Protein AF-Q9H875-2-F1 (afdb_monomer)

Radius of gyration: 36.0 Å; Cα contacts (8 Å, |Δi|>4): 5; chains: 1; bounding box: 74×51×96 Å

Mean predicted aligned error: 18.93 Å

Foldseek 3Di:
DVDPPDPDPDDDPDDDDAQDDDDPDDPPDDDPPDDDDPCNVVVVVVVVVSVVVNVVVVVVVVVVVVVVVVVVVVVVVVVVVVVVVVVVVVVVVVVVVVVVVVVVVVPPDDDDDDDDDDDDDDDDDDDDPPPPPPPPDDDDDDDPPPPDPDPDDDDDD

Sequence (157 aa):
MKNPDKAVPIPEKMSEWAPRPPPEFVRDVMGSSAGAGSGEFHVYRHLRRREYQRQDYMDAMAEKQKLDAEFQKRLEKNKIAAEEQTAKRRKKRTRSAQGAGVQQLCGGIWNRGGGGSAQFHHGAMTMFATASAWNLARAVTRRERRLFGSFSPARTR

Solvent-accessible surface area (backbone atoms only — not comparable to full-atom values): 10774 Å² total; per-residue (Å²): 127,98,66,84,85,60,80,77,85,73,84,69,85,76,79,75,92,68,72,76,80,78,76,92,74,78,89,81,75,72,62,95,85,60,75,93,51,93,59,50,63,58,51,52,55,52,51,52,52,54,49,50,55,41,49,52,48,52,53,51,51,52,51,50,52,50,52,51,54,52,49,51,55,51,52,50,52,51,50,52,54,52,49,54,53,49,48,54,53,48,54,53,50,52,59,51,45,59,59,47,54,58,49,60,74,72,59,71,87,78,88,77,86,76,91,72,92,74,92,78,80,91,80,90,80,88,75,83,81,83,76,82,78,80,77,87,71,89,85,83,78,94,72,77,87,76,81,69,81,80,85,73,86,80,85,75,133

Structure (mmCIF, N/CA/C/O backbone):
data_AF-Q9H875-2-F1
#
_entry.id   AF-Q9H875-2-F1
#
loop_
_atom_site.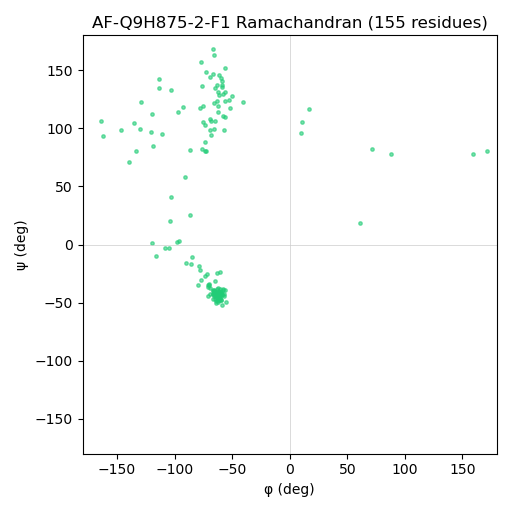group_PDB
_atom_site.id
_atom_site.type_symbol
_atom_site.label_atom_id
_atom_site.label_alt_id
_atom_site.label_comp_id
_atom_site.label_asym_id
_atom_site.label_entity_id
_atom_site.label_seq_id
_atom_site.pdbx_PDB_ins_code
_atom_site.Cartn_x
_atom_site.Cartn_y
_atom_site.Cartn_z
_atom_site.occupancy
_atom_site.B_iso_or_equiv
_atom_site.auth_seq_id
_atom_site.auth_comp_id
_atom_site.auth_asym_id
_atom_site.auth_atom_id
_atom_site.pdbx_PDB_model_num
ATOM 1 N N . MET A 1 1 ? 24.814 -11.720 28.305 1.00 59.81 1 MET A N 1
ATOM 2 C CA . MET A 1 1 ? 24.565 -10.706 27.253 1.00 59.81 1 MET A CA 1
ATOM 3 C C . MET A 1 1 ? 25.888 -10.003 26.975 1.00 59.81 1 MET A C 1
ATOM 5 O O . MET A 1 1 ? 26.525 -9.624 27.944 1.00 59.81 1 MET A O 1
ATOM 9 N N . LYS A 1 2 ? 26.357 -9.901 25.720 1.00 80.12 2 LYS A N 1
ATOM 10 C CA . LYS A 1 2 ? 27.734 -9.431 25.438 1.00 80.12 2 LYS A CA 1
ATOM 11 C C . LYS A 1 2 ? 27.962 -7.928 25.676 1.00 80.12 2 LYS A C 1
ATOM 13 O O . LYS A 1 2 ? 29.088 -7.573 25.960 1.00 80.12 2 LYS A O 1
ATOM 18 N N . ASN A 1 3 ? 26.926 -7.087 25.597 1.00 77.12 3 ASN A N 1
ATOM 19 C CA . ASN A 1 3 ? 26.998 -5.641 25.858 1.00 77.12 3 ASN A CA 1
ATOM 20 C C . ASN A 1 3 ? 25.673 -5.170 26.492 1.00 77.12 3 ASN A C 1
ATOM 22 O O . ASN A 1 3 ? 24.699 -5.015 25.751 1.00 77.12 3 ASN A O 1
ATOM 26 N N . PRO A 1 4 ? 25.589 -5.008 27.822 1.00 78.25 4 PRO A N 1
ATOM 27 C CA . PRO A 1 4 ? 24.356 -4.590 28.493 1.00 78.25 4 PRO A CA 1
ATOM 28 C C . PRO A 1 4 ? 24.063 -3.082 28.374 1.00 78.25 4 PRO A C 1
ATOM 30 O O . PRO A 1 4 ? 22.902 -2.701 28.458 1.00 78.25 4 PRO A O 1
ATOM 33 N N . ASP A 1 5 ? 25.072 -2.243 28.113 1.00 81.56 5 ASP A N 1
ATOM 34 C CA . ASP A 1 5 ? 24.930 -0.772 28.104 1.00 81.56 5 ASP A CA 1
ATOM 35 C C . ASP A 1 5 ? 24.428 -0.195 26.772 1.00 81.56 5 ASP A C 1
ATOM 37 O O . ASP A 1 5 ? 24.097 0.986 26.663 1.00 81.56 5 ASP A O 1
ATOM 41 N N . LYS A 1 6 ? 24.378 -1.013 25.714 1.00 80.38 6 LYS A N 1
ATOM 42 C CA . LYS A 1 6 ? 23.895 -0.561 24.409 1.00 80.38 6 LYS A CA 1
ATOM 43 C C . LYS A 1 6 ? 22.370 -0.516 24.431 1.00 80.38 6 LYS A C 1
ATOM 45 O O . LYS A 1 6 ? 21.732 -1.561 24.552 1.00 80.38 6 LYS A O 1
ATOM 50 N N . ALA A 1 7 ? 21.798 0.676 24.245 1.00 81.19 7 ALA A N 1
ATOM 51 C CA . ALA A 1 7 ? 20.357 0.841 24.079 1.00 81.19 7 ALA A CA 1
ATOM 52 C C . ALA A 1 7 ? 19.832 -0.124 23.003 1.00 81.19 7 ALA A C 1
ATOM 54 O O . ALA A 1 7 ? 20.368 -0.193 21.891 1.00 81.19 7 ALA A O 1
ATOM 55 N N . VAL A 1 8 ? 18.805 -0.897 23.360 1.00 80.12 8 VAL A N 1
ATOM 56 C CA . VAL A 1 8 ? 18.165 -1.838 22.440 1.00 80.12 8 VAL A CA 1
ATOM 57 C C . VAL A 1 8 ? 17.496 -1.018 21.336 1.00 80.12 8 VAL A C 1
ATOM 59 O O . VAL A 1 8 ? 16.655 -0.178 21.658 1.00 80.12 8 VAL A O 1
ATOM 62 N N . PRO A 1 9 ? 17.843 -1.219 20.050 1.00 81.75 9 PRO A N 1
ATOM 63 C CA . PRO A 1 9 ? 17.185 -0.505 18.968 1.00 81.75 9 PRO A CA 1
ATOM 64 C C . PRO A 1 9 ? 15.749 -1.019 18.849 1.00 81.75 9 PRO A C 1
ATOM 66 O O . PRO A 1 9 ? 15.499 -2.076 18.270 1.00 81.75 9 PRO A O 1
ATOM 69 N N . ILE A 1 10 ? 14.808 -0.280 19.436 1.00 83.12 10 ILE A N 1
ATOM 70 C CA . ILE A 1 10 ? 13.381 -0.485 19.205 1.00 83.12 10 ILE A CA 1
ATOM 71 C C . ILE A 1 10 ? 13.095 0.101 17.822 1.00 83.12 10 ILE A C 1
ATOM 73 O O . ILE A 1 10 ? 13.345 1.290 17.618 1.00 83.12 10 ILE A O 1
ATOM 77 N N . PRO A 1 11 ? 12.624 -0.703 16.855 1.00 84.50 11 PRO A N 1
ATOM 78 C CA . PRO A 1 11 ? 12.320 -0.185 15.535 1.00 84.50 11 PRO A CA 1
ATOM 79 C C . PRO A 1 11 ? 11.198 0.846 15.647 1.00 84.50 11 PRO A C 1
ATOM 81 O O . PRO A 1 11 ? 10.112 0.559 16.153 1.00 84.50 11 PRO A O 1
ATOM 84 N N . GLU A 1 12 ? 11.470 2.053 15.168 1.00 85.06 12 GLU A N 1
ATOM 85 C CA . GLU A 1 12 ? 10.447 3.074 14.984 1.00 85.06 12 GLU A CA 1
ATOM 86 C C . GLU A 1 12 ? 9.454 2.638 13.897 1.00 85.06 12 GLU A C 1
ATOM 88 O O . GLU A 1 12 ? 9.725 1.724 13.109 1.00 85.06 12 GLU A O 1
ATOM 93 N N . LYS A 1 13 ? 8.279 3.282 13.850 1.00 84.31 13 LYS A N 1
ATOM 94 C CA . LYS A 1 13 ? 7.271 2.976 12.829 1.00 84.31 13 LYS A CA 1
ATOM 95 C C . LYS A 1 13 ? 7.909 3.052 11.437 1.00 84.31 13 LYS A C 1
ATOM 97 O O . LYS A 1 13 ? 8.489 4.069 11.060 1.00 84.31 13 LYS A O 1
ATOM 102 N N . MET A 1 14 ? 7.811 1.969 10.671 1.00 81.44 14 MET A N 1
ATOM 103 C CA . MET A 1 14 ? 8.323 1.957 9.305 1.00 81.44 14 MET A CA 1
ATOM 104 C C . MET A 1 14 ? 7.568 2.996 8.472 1.00 81.44 14 MET A C 1
ATOM 106 O O . MET A 1 14 ? 6.338 3.051 8.510 1.00 81.44 14 MET A O 1
ATOM 110 N N . SER A 1 15 ? 8.305 3.836 7.742 1.00 82.94 15 SER A N 1
ATOM 111 C CA . SER A 1 15 ? 7.691 4.733 6.765 1.00 82.94 15 SER A CA 1
ATOM 112 C C . SER A 1 15 ? 7.002 3.886 5.704 1.00 82.94 15 SER A C 1
ATOM 114 O O . SER A 1 15 ? 7.622 2.990 5.129 1.00 82.94 15 SER A O 1
ATOM 116 N N . GLU A 1 16 ? 5.732 4.179 5.432 1.00 83.62 16 GLU A N 1
ATOM 117 C CA . GLU A 1 16 ? 5.029 3.554 4.315 1.00 83.62 16 GLU A CA 1
ATOM 118 C C . GLU A 1 16 ? 5.768 3.893 3.010 1.00 83.62 16 GLU A C 1
ATOM 120 O O . GLU A 1 16 ? 6.348 4.977 2.870 1.00 83.62 16 GLU A O 1
ATOM 125 N N . TRP A 1 17 ? 5.813 2.939 2.075 1.00 85.81 17 TRP A N 1
ATOM 126 C CA . TRP A 1 17 ? 6.448 3.165 0.779 1.00 85.81 17 TRP A CA 1
ATOM 127 C C . TRP A 1 17 ? 5.692 4.279 0.061 1.00 85.81 17 TRP A C 1
ATOM 129 O O . TRP A 1 17 ? 4.502 4.136 -0.194 1.00 85.81 17 TRP A O 1
ATOM 139 N N . ALA A 1 18 ? 6.376 5.375 -0.253 1.00 88.00 18 ALA A N 1
ATOM 140 C CA . ALA A 1 18 ? 5.815 6.488 -1.003 1.00 88.00 18 ALA A CA 1
ATOM 141 C C . ALA A 1 18 ? 6.511 6.595 -2.368 1.00 88.00 18 ALA A C 1
ATOM 143 O O . ALA A 1 18 ? 7.733 6.389 -2.451 1.00 88.00 18 ALA A O 1
ATOM 144 N N . PRO A 1 19 ? 5.776 6.939 -3.441 1.00 88.81 19 PRO A N 1
ATOM 145 C CA . PRO A 1 19 ? 6.384 7.203 -4.733 1.00 88.81 19 PRO A CA 1
ATOM 146 C C . PRO A 1 19 ? 7.391 8.347 -4.592 1.00 88.81 19 PRO A C 1
ATOM 148 O O . PRO A 1 19 ? 7.137 9.361 -3.941 1.00 88.81 19 PRO A O 1
ATOM 151 N N . ARG A 1 20 ? 8.571 8.171 -5.192 1.00 89.94 20 ARG A N 1
ATOM 152 C CA . ARG A 1 20 ? 9.619 9.198 -5.174 1.00 89.94 20 ARG A CA 1
ATOM 153 C C . ARG A 1 20 ? 9.109 10.440 -5.915 1.00 89.94 20 ARG A C 1
ATOM 155 O O . ARG A 1 20 ? 8.538 10.268 -6.995 1.00 89.94 20 ARG A O 1
ATOM 162 N N . PRO A 1 21 ? 9.340 11.659 -5.393 1.00 90.31 21 PRO A N 1
ATOM 163 C CA . PRO A 1 21 ? 8.975 12.867 -6.119 1.00 90.31 21 PRO A CA 1
ATOM 164 C C . PRO A 1 21 ? 9.705 12.898 -7.472 1.00 90.31 21 PRO A C 1
ATOM 166 O O . PRO A 1 21 ? 10.863 12.458 -7.548 1.00 90.31 21 PRO A O 1
ATOM 169 N N . PRO A 1 22 ? 9.041 13.348 -8.552 1.00 89.31 22 PRO A N 1
ATOM 170 C CA . PRO A 1 22 ? 9.692 13.497 -9.845 1.00 89.31 22 PRO A CA 1
ATOM 171 C C . PRO A 1 22 ? 10.840 14.518 -9.739 1.00 89.31 22 PRO A C 1
ATOM 173 O O . PRO A 1 22 ? 10.749 15.456 -8.950 1.00 89.31 22 PRO A O 1
ATOM 176 N N . PRO A 1 23 ? 11.943 14.337 -10.486 1.00 90.56 23 PRO A N 1
ATOM 177 C CA . PRO A 1 23 ? 13.034 15.306 -10.487 1.00 90.56 23 PRO A CA 1
ATOM 178 C C . PRO A 1 23 ? 12.567 16.647 -11.068 1.00 90.56 23 PRO A C 1
ATOM 180 O O . PRO A 1 23 ? 11.945 16.667 -12.125 1.00 90.56 23 PRO A O 1
ATOM 183 N N . GLU A 1 24 ? 12.921 17.750 -10.402 1.00 91.50 24 GLU A N 1
ATOM 184 C CA . GLU A 1 24 ? 12.524 19.116 -10.796 1.00 91.50 24 GLU A CA 1
ATOM 185 C C . GLU A 1 24 ? 13.053 19.516 -12.180 1.00 91.50 24 GLU A C 1
ATOM 187 O O . GLU A 1 24 ? 12.356 20.135 -12.977 1.00 91.50 24 GLU A O 1
ATOM 192 N N . PHE A 1 25 ? 14.297 19.134 -12.485 1.00 88.00 25 PHE A N 1
ATOM 193 C CA . PHE A 1 25 ? 14.947 19.457 -13.751 1.00 88.00 25 PHE A CA 1
ATOM 194 C C . PHE A 1 25 ? 15.520 18.199 -14.389 1.00 88.00 25 PHE A C 1
ATOM 196 O O . PHE A 1 25 ? 16.370 17.517 -13.809 1.00 88.00 25 PHE A O 1
ATOM 203 N N . VAL A 1 26 ? 15.085 17.927 -15.614 1.00 86.94 26 VAL A N 1
ATOM 204 C CA . VAL A 1 26 ? 15.652 16.894 -16.483 1.00 86.94 26 VAL A CA 1
ATOM 205 C C . VAL A 1 26 ? 16.640 17.592 -17.416 1.00 86.94 26 VAL A C 1
ATOM 207 O O . VAL A 1 26 ? 16.257 18.476 -18.176 1.00 86.94 26 VAL A O 1
ATOM 210 N N . ARG A 1 27 ? 17.932 17.274 -17.285 1.00 89.62 27 ARG A N 1
ATOM 211 C CA . ARG A 1 27 ? 19.032 18.011 -17.946 1.00 89.62 27 ARG A CA 1
ATOM 212 C C . ARG A 1 27 ? 19.390 17.462 -19.328 1.00 89.62 27 ARG A C 1
ATOM 214 O O . ARG A 1 27 ? 20.090 18.122 -20.082 1.00 89.62 27 ARG A O 1
ATOM 221 N N . ASP A 1 28 ? 18.937 16.257 -19.629 1.00 86.44 28 ASP A N 1
ATOM 222 C CA . ASP A 1 28 ? 19.288 15.434 -20.786 1.00 86.44 28 ASP A CA 1
ATOM 223 C C . ASP A 1 28 ? 18.189 15.412 -21.861 1.00 86.44 28 ASP A C 1
ATOM 225 O O . ASP A 1 28 ? 18.160 14.523 -22.710 1.00 86.44 28 ASP A O 1
ATOM 229 N N . VAL A 1 29 ? 17.285 16.400 -21.851 1.00 82.00 29 VAL A N 1
ATOM 230 C CA . VAL A 1 29 ? 16.231 16.525 -22.866 1.00 82.00 29 VAL A CA 1
ATOM 231 C C . VAL A 1 29 ? 16.860 16.886 -24.213 1.00 82.00 29 VAL A C 1
ATOM 233 O O . VAL A 1 29 ? 17.295 18.016 -24.435 1.00 82.00 29 VAL A O 1
ATOM 236 N N . MET A 1 30 ? 16.906 15.911 -25.120 1.00 84.62 30 MET A N 1
ATOM 237 C CA . MET A 1 30 ? 17.276 16.128 -26.517 1.00 84.62 30 MET A CA 1
ATOM 238 C C . MET A 1 30 ? 16.135 16.861 -27.251 1.00 84.62 30 MET A C 1
ATOM 240 O O . MET A 1 30 ? 14.970 16.722 -26.885 1.00 84.62 30 MET A O 1
ATOM 244 N N . GLY A 1 31 ? 16.460 17.686 -28.254 1.00 85.75 31 GLY A N 1
ATOM 245 C CA . GLY A 1 31 ? 15.488 18.567 -28.919 1.00 85.75 31 GLY A CA 1
ATOM 246 C C . GLY A 1 31 ? 14.269 17.836 -29.501 1.00 85.75 31 GLY A C 1
ATOM 247 O O . GLY A 1 31 ? 14.365 16.685 -29.912 1.00 85.75 31 GLY A O 1
ATOM 248 N N . SER A 1 32 ? 13.125 18.522 -29.589 1.00 80.06 32 SER A N 1
ATOM 249 C CA . SER A 1 32 ? 11.830 17.913 -29.949 1.00 80.06 32 SER A CA 1
ATOM 250 C C . SER A 1 32 ? 11.779 17.255 -31.335 1.00 80.06 32 SER A C 1
ATOM 252 O O . SER A 1 32 ? 10.936 16.396 -31.566 1.00 80.06 32 SER A O 1
ATOM 254 N N . SER A 1 33 ? 12.651 17.663 -32.263 1.00 86.38 33 SER A N 1
ATOM 255 C CA . SER A 1 33 ? 12.773 17.094 -33.614 1.00 86.38 33 SER A CA 1
ATOM 256 C C . SER A 1 33 ? 13.899 16.064 -33.753 1.00 86.38 33 SER A C 1
ATOM 258 O O . SER A 1 33 ? 14.141 15.568 -34.855 1.00 86.38 33 SER A O 1
ATOM 260 N N . ALA A 1 34 ? 14.618 15.753 -32.672 1.00 83.94 34 ALA A N 1
ATOM 261 C CA . ALA A 1 34 ? 15.678 14.760 -32.707 1.00 83.94 34 ALA A CA 1
ATOM 262 C C . ALA A 1 34 ? 15.099 13.347 -32.894 1.00 83.94 34 ALA A C 1
ATOM 264 O O . ALA A 1 34 ? 14.025 13.021 -32.392 1.00 83.94 34 ALA A O 1
ATOM 265 N N . GLY A 1 35 ? 15.812 12.501 -33.641 1.00 85.69 35 GLY A N 1
ATOM 266 C CA . GLY A 1 35 ? 15.398 11.119 -33.887 1.00 85.69 35 GLY A CA 1
ATOM 267 C C . GLY A 1 35 ? 15.426 10.248 -32.625 1.00 85.69 35 GLY A C 1
ATOM 268 O O . GLY A 1 35 ? 16.003 10.614 -31.601 1.00 85.69 35 GLY A O 1
ATOM 269 N N . ALA A 1 36 ? 14.830 9.057 -32.710 1.00 87.12 36 ALA A N 1
ATOM 270 C CA . ALA A 1 36 ? 14.841 8.091 -31.616 1.00 87.12 36 ALA A CA 1
ATOM 271 C C . ALA A 1 36 ? 16.280 7.646 -31.281 1.00 87.12 36 ALA A C 1
ATOM 273 O O . ALA A 1 36 ? 16.946 7.000 -32.091 1.00 87.12 36 ALA A O 1
ATOM 274 N N . GLY A 1 37 ? 16.757 7.988 -30.081 1.00 86.19 37 GLY A N 1
ATOM 275 C CA . GLY A 1 37 ? 18.062 7.559 -29.576 1.00 86.19 37 GLY A CA 1
ATOM 276 C C . GLY A 1 37 ? 18.057 6.104 -29.094 1.00 86.19 37 GLY A C 1
ATOM 277 O O . GLY A 1 37 ? 17.026 5.571 -28.685 1.00 86.19 37 GLY A O 1
ATOM 278 N N . SER A 1 38 ? 19.224 5.456 -29.064 1.00 89.62 38 SER A N 1
ATOM 279 C CA . SER A 1 38 ? 19.361 4.067 -28.586 1.00 89.62 38 SER A CA 1
ATOM 280 C C . SER A 1 38 ? 18.998 3.885 -27.102 1.00 89.62 38 SER A C 1
ATOM 282 O O . SER A 1 38 ? 18.603 2.797 -26.686 1.00 89.62 38 SER A O 1
ATOM 284 N N . GLY A 1 39 ? 19.094 4.951 -26.302 1.00 88.00 39 GLY A N 1
ATOM 285 C CA . GLY A 1 39 ? 18.709 4.964 -24.888 1.00 88.00 39 GLY A CA 1
ATOM 286 C C . GLY A 1 39 ? 17.227 5.253 -24.630 1.00 88.00 39 GLY A C 1
ATOM 287 O O . GLY A 1 39 ? 16.737 4.940 -23.543 1.00 88.00 39 GLY A O 1
ATOM 288 N N . GLU A 1 40 ? 16.498 5.790 -25.613 1.00 88.69 40 GLU A N 1
ATOM 289 C CA . GLU A 1 40 ? 15.136 6.311 -25.418 1.00 88.69 40 GLU A CA 1
ATOM 290 C C . GLU A 1 40 ? 14.160 5.213 -24.972 1.00 88.69 40 GLU A C 1
ATOM 292 O O . GLU A 1 40 ? 13.345 5.392 -24.066 1.00 88.69 40 GLU A O 1
ATOM 297 N N . PHE A 1 41 ? 14.323 4.001 -25.509 1.00 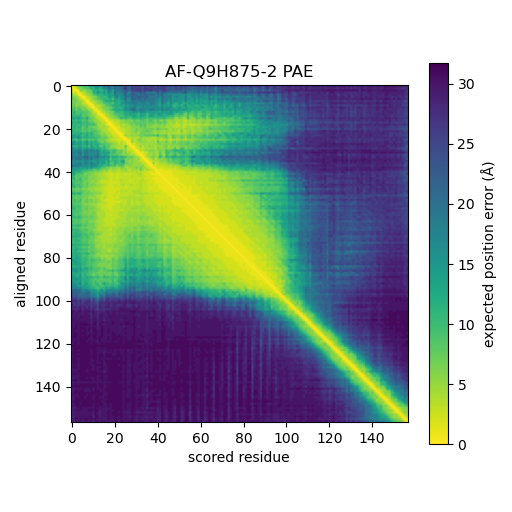91.56 41 PHE A N 1
ATOM 298 C CA . PHE A 1 41 ? 13.534 2.847 -25.080 1.00 91.56 41 PHE A CA 1
ATOM 299 C C . PHE A 1 41 ? 13.714 2.528 -23.585 1.00 91.56 41 PHE A C 1
ATOM 301 O O . PHE A 1 41 ? 12.752 2.197 -22.880 1.00 91.56 41 PHE A O 1
ATOM 308 N N . HIS A 1 42 ? 14.942 2.623 -23.069 1.00 94.31 42 HIS A N 1
ATOM 309 C CA . HIS A 1 42 ? 15.199 2.368 -21.656 1.00 94.31 42 HIS A CA 1
ATOM 310 C C . HIS A 1 42 ? 14.633 3.480 -20.772 1.00 94.31 42 HIS A C 1
ATOM 312 O O . HIS A 1 42 ? 14.093 3.156 -19.710 1.00 94.31 42 HIS A O 1
ATOM 318 N N . VAL A 1 43 ? 14.678 4.738 -21.220 1.00 91.81 43 VAL A N 1
ATOM 319 C CA . VAL A 1 43 ? 14.040 5.874 -20.536 1.00 91.81 43 VAL A CA 1
ATOM 320 C C . VAL A 1 43 ? 12.534 5.635 -20.407 1.00 91.81 43 VAL A C 1
ATOM 322 O O . VAL A 1 43 ? 12.024 5.610 -19.281 1.00 91.81 43 VAL A O 1
ATOM 325 N N . TYR A 1 44 ? 11.840 5.321 -21.507 1.00 93.81 44 TYR A N 1
ATOM 326 C CA . TYR A 1 44 ? 10.408 4.991 -21.489 1.00 93.81 44 TYR A CA 1
ATOM 327 C C . TYR A 1 44 ? 10.089 3.818 -20.551 1.00 93.81 44 TYR A C 1
ATOM 329 O O . TYR A 1 44 ? 9.159 3.884 -19.745 1.00 93.81 44 TYR A O 1
ATOM 337 N N . ARG A 1 45 ? 10.887 2.745 -20.583 1.00 95.44 45 ARG A N 1
ATOM 338 C CA . ARG A 1 45 ? 10.712 1.592 -19.684 1.00 95.44 45 ARG A CA 1
ATOM 339 C C . ARG A 1 45 ? 10.804 1.989 -18.205 1.00 95.44 45 ARG A C 1
ATOM 341 O O . ARG A 1 45 ? 10.024 1.480 -17.396 1.00 95.44 45 ARG A O 1
ATOM 348 N N . HIS A 1 46 ? 11.753 2.849 -17.836 1.00 93.62 46 HIS A N 1
ATOM 349 C CA . HIS A 1 46 ? 11.895 3.338 -16.461 1.00 93.62 46 HIS A CA 1
ATOM 350 C C . HIS A 1 46 ? 10.746 4.266 -16.067 1.00 93.62 46 HIS A C 1
ATOM 352 O O . HIS A 1 46 ? 10.201 4.117 -14.971 1.00 93.62 46 HIS A O 1
ATOM 358 N N . LEU A 1 47 ? 10.342 5.163 -16.966 1.00 93.19 47 LEU A N 1
ATOM 359 C CA . LEU A 1 47 ? 9.218 6.070 -16.759 1.00 93.19 47 LEU A CA 1
ATOM 360 C C . LEU A 1 47 ? 7.908 5.298 -16.555 1.00 93.19 47 LEU A C 1
ATOM 362 O O . LEU A 1 47 ? 7.221 5.530 -15.565 1.00 93.19 47 LEU A O 1
ATOM 366 N N . ARG A 1 48 ? 7.616 4.308 -17.410 1.00 96.06 48 ARG A N 1
ATOM 367 C CA . ARG A 1 48 ? 6.418 3.461 -17.301 1.00 96.06 48 ARG A CA 1
ATOM 368 C C . ARG A 1 48 ? 6.361 2.716 -15.971 1.00 96.06 48 ARG A C 1
ATOM 370 O O . ARG A 1 48 ? 5.309 2.645 -15.352 1.00 96.06 48 ARG A O 1
ATOM 377 N N . ARG A 1 49 ? 7.489 2.159 -15.516 1.00 95.50 49 ARG A N 1
ATOM 378 C CA . ARG A 1 49 ? 7.558 1.480 -14.210 1.00 95.50 49 ARG A CA 1
ATOM 379 C C . ARG A 1 49 ? 7.313 2.445 -13.054 1.00 95.50 49 ARG A C 1
ATOM 381 O O . ARG A 1 49 ? 6.559 2.096 -12.156 1.00 95.50 49 ARG A O 1
ATOM 388 N N . ARG A 1 50 ? 7.927 3.633 -13.083 1.00 93.44 50 ARG A N 1
ATOM 389 C CA . ARG A 1 50 ? 7.717 4.672 -12.063 1.00 93.44 50 ARG A CA 1
ATOM 390 C C . ARG A 1 50 ? 6.249 5.093 -12.007 1.00 93.44 50 ARG A C 1
ATOM 392 O O . ARG A 1 50 ? 5.699 5.236 -10.923 1.00 93.44 50 ARG A O 1
ATOM 399 N N . GLU A 1 51 ? 5.628 5.240 -13.171 1.00 94.62 51 GLU A N 1
ATOM 400 C CA . GLU A 1 51 ? 4.237 5.657 -13.289 1.00 94.62 51 GLU A CA 1
ATOM 401 C C . GLU A 1 51 ? 3.256 4.579 -12.825 1.00 94.62 51 GLU A C 1
ATOM 403 O O . GLU A 1 51 ? 2.357 4.878 -12.050 1.00 94.62 51 GLU A O 1
ATOM 408 N N . TYR A 1 52 ? 3.460 3.313 -13.202 1.00 96.75 52 TYR A N 1
ATOM 409 C CA . TYR A 1 52 ? 2.642 2.212 -12.682 1.00 96.75 52 TYR A CA 1
ATOM 410 C C . TYR A 1 52 ? 2.768 2.087 -11.166 1.00 96.75 52 TYR A C 1
ATOM 412 O O . TYR A 1 52 ? 1.760 2.003 -10.484 1.00 96.75 52 TYR A O 1
ATOM 420 N N . GLN A 1 53 ? 3.981 2.186 -10.615 1.00 93.81 53 GLN A N 1
ATOM 421 C CA . GLN A 1 53 ? 4.173 2.184 -9.162 1.00 93.81 53 GLN A CA 1
ATOM 422 C C . GLN A 1 53 ? 3.457 3.354 -8.469 1.00 93.81 53 GLN A C 1
ATOM 424 O O . GLN A 1 53 ? 2.921 3.189 -7.376 1.00 93.81 53 GLN A O 1
ATOM 429 N N . ARG A 1 54 ? 3.447 4.540 -9.092 1.00 94.06 54 ARG A N 1
ATOM 430 C CA . ARG A 1 54 ? 2.700 5.704 -8.599 1.0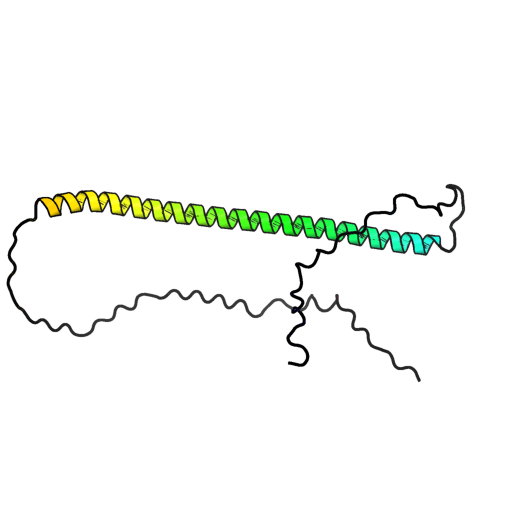0 94.06 54 ARG A CA 1
ATOM 431 C C . ARG A 1 54 ? 1.194 5.437 -8.632 1.00 94.06 54 ARG A C 1
ATOM 433 O O . ARG A 1 54 ? 0.519 5.725 -7.649 1.00 94.06 54 ARG A O 1
ATOM 440 N N . GLN A 1 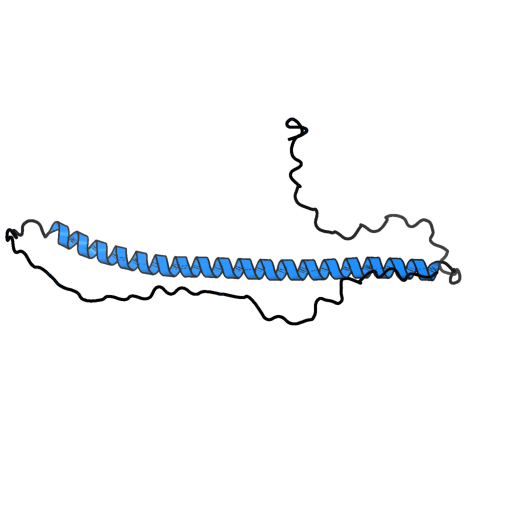55 ? 0.684 4.904 -9.739 1.00 95.75 55 GLN A N 1
ATOM 441 C CA . GLN A 1 55 ? -0.734 4.607 -9.922 1.00 95.75 55 GLN A CA 1
ATOM 442 C C . GLN A 1 55 ? -1.210 3.526 -8.942 1.00 95.75 55 GLN A C 1
ATOM 444 O O . GLN A 1 55 ? -2.142 3.778 -8.184 1.00 95.75 55 GLN A O 1
ATOM 449 N N . ASP A 1 56 ? -0.491 2.405 -8.856 1.00 95.69 56 ASP A N 1
ATOM 450 C CA . ASP A 1 56 ? -0.767 1.307 -7.924 1.00 95.69 56 ASP A CA 1
ATOM 451 C C . ASP A 1 56 ? -0.790 1.797 -6.466 1.00 95.69 56 ASP A C 1
ATOM 453 O O . ASP A 1 56 ? -1.640 1.385 -5.679 1.00 95.69 56 ASP A O 1
ATOM 457 N N . TYR A 1 57 ? 0.116 2.711 -6.091 1.00 94.75 57 TYR A N 1
ATOM 458 C CA . TYR A 1 57 ? 0.124 3.316 -4.757 1.00 94.75 57 TYR A CA 1
ATOM 459 C C . TYR A 1 57 ? -1.108 4.180 -4.488 1.00 94.75 57 TYR A C 1
ATOM 461 O O . TYR A 1 57 ? -1.698 4.079 -3.413 1.00 94.75 57 TYR A O 1
ATOM 469 N N . MET A 1 58 ? -1.509 5.017 -5.447 1.00 94.81 58 MET A N 1
ATOM 470 C CA . MET A 1 58 ? -2.704 5.852 -5.306 1.00 94.81 58 MET A CA 1
ATOM 471 C C . MET A 1 58 ? -3.966 4.998 -5.170 1.00 94.81 58 MET A C 1
ATOM 473 O O . MET A 1 58 ? -4.794 5.275 -4.299 1.00 94.81 58 MET A O 1
ATOM 477 N N . ASP A 1 59 ? -4.082 3.946 -5.979 1.00 97.00 59 ASP A N 1
ATOM 478 C CA . ASP A 1 59 ? -5.224 3.034 -5.959 1.00 97.00 59 ASP A CA 1
ATOM 479 C C . ASP A 1 59 ? -5.271 2.246 -4.638 1.00 97.00 59 ASP A C 1
ATOM 481 O O . ASP A 1 59 ? -6.297 2.248 -3.954 1.00 97.00 59 ASP A O 1
ATOM 485 N N . ALA A 1 60 ? -4.140 1.686 -4.192 1.00 95.38 60 ALA A N 1
ATOM 486 C CA . ALA A 1 60 ? -4.044 0.971 -2.917 1.00 95.38 60 ALA A CA 1
ATOM 487 C C . ALA A 1 60 ? -4.341 1.870 -1.702 1.00 95.38 60 ALA A C 1
ATOM 489 O O . ALA A 1 60 ? -5.033 1.453 -0.769 1.00 95.38 60 ALA A O 1
ATOM 490 N N . MET A 1 61 ? -3.854 3.116 -1.700 1.00 94.69 61 MET A N 1
ATOM 491 C CA . MET A 1 61 ? -4.148 4.082 -0.636 1.00 94.69 61 MET A CA 1
ATOM 492 C C . MET A 1 61 ? -5.629 4.466 -0.614 1.00 94.69 61 MET A C 1
ATOM 494 O O . MET A 1 61 ? -6.221 4.534 0.465 1.00 94.69 61 MET A O 1
ATOM 498 N N . ALA A 1 62 ? -6.245 4.677 -1.779 1.00 96.06 62 ALA A N 1
ATOM 499 C CA . ALA A 1 62 ? -7.668 4.986 -1.880 1.00 96.06 62 ALA A CA 1
ATOM 500 C C . ALA A 1 62 ? -8.546 3.817 -1.402 1.00 96.06 62 ALA A C 1
ATOM 502 O O . ALA A 1 62 ? -9.533 4.035 -0.696 1.00 96.06 62 ALA A O 1
ATOM 503 N N . GLU A 1 63 ? -8.193 2.578 -1.748 1.00 96.88 63 GLU A N 1
ATOM 504 C CA . GLU A 1 63 ? -8.879 1.376 -1.263 1.00 96.88 63 GLU A CA 1
ATOM 505 C C . GLU A 1 63 ? -8.746 1.210 0.255 1.00 96.88 63 GLU A C 1
ATOM 507 O O . GLU A 1 63 ? -9.760 1.051 0.939 1.00 96.88 63 GLU A O 1
ATOM 512 N N . LYS A 1 64 ? -7.527 1.332 0.800 1.00 95.94 64 LYS A N 1
ATOM 513 C CA . LYS A 1 64 ? -7.268 1.286 2.250 1.00 95.94 64 LYS A CA 1
ATOM 514 C C . LYS A 1 64 ? -8.110 2.326 2.995 1.00 95.94 64 LYS A C 1
ATOM 516 O O . LYS A 1 64 ? -8.830 1.978 3.927 1.00 95.94 64 LYS A O 1
ATOM 521 N N . GLN A 1 65 ? -8.101 3.579 2.536 1.00 96.19 65 GLN A N 1
ATOM 522 C CA . GLN A 1 65 ? -8.885 4.659 3.147 1.00 96.19 65 GLN A CA 1
ATOM 523 C C . GLN A 1 65 ? -10.395 4.394 3.110 1.00 96.19 65 GLN A C 1
ATOM 525 O O . GLN A 1 65 ? -11.086 4.651 4.097 1.00 96.19 65 GLN A O 1
ATOM 530 N N . LYS A 1 66 ? -10.924 3.865 1.997 1.00 97.38 66 LYS A N 1
ATOM 531 C CA . LYS A 1 66 ? -12.344 3.489 1.891 1.00 97.38 66 LYS A CA 1
ATOM 532 C C . LYS A 1 66 ? -12.710 2.403 2.903 1.00 97.38 66 LYS A C 1
ATOM 534 O O . LYS A 1 66 ? -13.700 2.557 3.618 1.00 97.38 66 LYS A O 1
ATOM 539 N N . LEU A 1 67 ? -11.908 1.341 2.989 1.00 97.12 67 LEU A N 1
ATOM 540 C CA . LEU A 1 67 ? -12.134 0.231 3.918 1.00 97.12 67 LEU A CA 1
ATOM 541 C C . LEU A 1 67 ? -12.057 0.683 5.382 1.00 97.12 67 LEU A C 1
ATOM 543 O O . LEU A 1 67 ? -12.932 0.327 6.174 1.00 97.12 67 LEU A O 1
ATOM 547 N N . ASP A 1 68 ? -11.075 1.516 5.729 1.00 97.19 68 ASP A N 1
ATOM 548 C CA . ASP A 1 68 ? -10.921 2.068 7.078 1.00 97.19 68 ASP A CA 1
ATOM 549 C C . ASP A 1 68 ? -12.107 2.972 7.456 1.00 97.19 68 ASP A C 1
ATOM 551 O O . ASP A 1 68 ? -12.667 2.847 8.549 1.00 97.19 68 ASP A O 1
ATOM 555 N N . ALA A 1 69 ? -12.559 3.832 6.539 1.00 97.19 69 ALA A N 1
ATOM 556 C CA . ALA A 1 69 ? -13.720 4.694 6.757 1.00 97.19 69 ALA A CA 1
ATO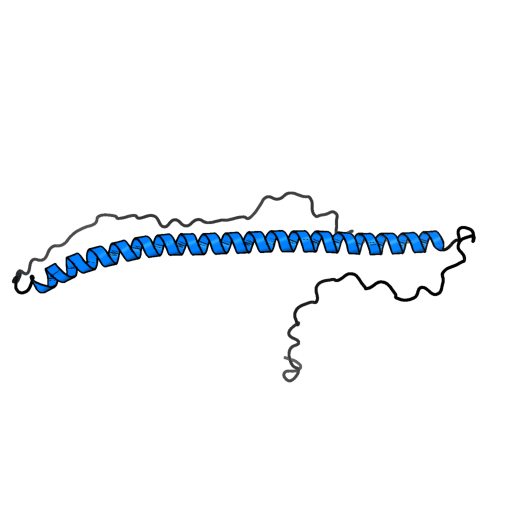M 557 C C . ALA A 1 69 ? -15.022 3.888 6.915 1.00 97.19 69 ALA A C 1
ATOM 559 O O . ALA A 1 69 ? -15.860 4.201 7.766 1.00 97.19 69 ALA A O 1
ATOM 560 N N . GLU A 1 70 ? -15.215 2.832 6.122 1.00 97.19 70 GLU A N 1
ATOM 561 C CA . GLU A 1 70 ? -16.341 1.913 6.296 1.00 97.19 70 GLU A CA 1
ATOM 562 C C . GLU A 1 70 ? -16.284 1.183 7.637 1.00 97.19 70 GLU A C 1
ATOM 564 O O . GLU A 1 70 ? -17.311 1.041 8.308 1.00 97.19 70 GLU A O 1
ATOM 569 N N . PHE A 1 71 ? -15.099 0.728 8.036 1.00 96.56 71 PHE A N 1
ATOM 570 C CA . PHE A 1 71 ? -14.883 0.045 9.303 1.00 96.56 71 PHE A CA 1
ATOM 571 C C . PHE A 1 71 ? -15.209 0.956 10.491 1.00 96.56 71 PHE A C 1
ATOM 573 O O . PHE A 1 71 ? -15.975 0.560 11.373 1.00 96.56 71 PHE A O 1
ATOM 580 N N . GLN A 1 72 ? -14.730 2.201 10.477 1.00 97.00 72 GLN A N 1
ATOM 581 C CA . GLN A 1 72 ? -15.046 3.206 11.496 1.00 97.00 72 GLN A CA 1
ATOM 582 C C . GLN A 1 72 ? -16.552 3.478 11.580 1.00 97.00 72 GLN A C 1
ATOM 584 O O . GLN A 1 72 ? -17.134 3.375 12.662 1.00 97.00 72 GLN A O 1
ATOM 589 N N . LYS A 1 73 ? -17.221 3.688 10.438 1.00 97.38 73 LYS A N 1
ATOM 590 C CA . LYS A 1 73 ? -18.684 3.860 10.389 1.00 97.38 73 LYS A CA 1
ATOM 591 C C . LYS A 1 73 ? -19.433 2.658 10.968 1.00 97.38 73 LYS A C 1
ATOM 593 O O . LYS A 1 73 ? -20.450 2.829 11.640 1.00 97.38 73 LYS A O 1
ATOM 598 N N . ARG A 1 74 ? -18.973 1.427 10.710 1.00 97.00 74 ARG A N 1
ATOM 599 C CA . ARG A 1 74 ? -19.574 0.207 11.286 1.00 97.00 74 ARG A CA 1
ATOM 600 C C . ARG A 1 74 ? -19.378 0.153 12.804 1.00 97.00 74 ARG A C 1
ATOM 602 O O . ARG A 1 74 ? -20.327 -0.167 13.517 1.00 97.00 74 ARG A O 1
ATOM 609 N N . LEU A 1 75 ? -18.192 0.500 13.306 1.00 96.69 75 LEU A N 1
ATOM 610 C CA . LEU A 1 75 ? -17.924 0.563 14.746 1.00 96.69 75 LEU A CA 1
ATOM 611 C C . LEU A 1 75 ? -18.805 1.597 15.453 1.00 96.69 75 LEU A C 1
ATOM 613 O O . LEU A 1 75 ? -19.371 1.292 16.501 1.00 96.69 75 LEU A O 1
ATOM 617 N N . GLU A 1 76 ? -18.954 2.791 14.885 1.00 96.69 76 GLU A N 1
ATOM 618 C CA . GLU A 1 76 ? -19.813 3.848 15.430 1.00 96.69 76 GLU A CA 1
ATOM 619 C C . GLU A 1 76 ? -21.280 3.417 15.484 1.00 96.69 76 GLU A C 1
ATOM 621 O O . GLU A 1 76 ? -21.911 3.519 16.535 1.00 96.69 76 GLU A O 1
ATOM 626 N N . LYS A 1 77 ? -21.805 2.832 14.399 1.00 97.06 77 LYS A N 1
ATOM 627 C CA . LYS A 1 77 ? -23.169 2.277 14.369 1.00 97.06 77 LYS A CA 1
ATOM 628 C C . LYS A 1 77 ? -23.389 1.223 15.455 1.00 97.06 77 LYS A C 1
ATOM 630 O O . LYS A 1 77 ? -24.420 1.240 16.123 1.00 97.06 77 LYS A O 1
ATOM 635 N N . ASN A 1 78 ? -22.417 0.335 15.664 1.00 96.69 78 ASN A N 1
ATOM 636 C CA . ASN A 1 78 ? -22.497 -0.692 16.702 1.00 96.69 78 ASN A CA 1
ATOM 637 C C . ASN A 1 78 ? -22.480 -0.092 18.117 1.00 96.69 78 ASN A C 1
ATOM 639 O O . ASN A 1 78 ? -23.226 -0.559 18.979 1.00 96.69 78 ASN A O 1
ATOM 643 N N . LYS A 1 79 ? -21.670 0.950 18.356 1.00 96.69 79 LYS A N 1
ATOM 644 C CA . LYS A 1 79 ? -21.647 1.684 19.633 1.00 96.69 79 LYS A CA 1
ATOM 645 C C . LYS A 1 79 ? -22.993 2.351 19.911 1.00 96.69 79 LYS A C 1
ATOM 647 O O . LYS A 1 79 ? -23.562 2.118 20.973 1.00 96.69 79 LYS A O 1
ATOM 652 N N . ILE A 1 80 ? -23.541 3.075 18.933 1.00 96.56 80 ILE A N 1
ATOM 653 C CA . ILE A 1 80 ? -24.848 3.742 19.047 1.00 96.56 80 ILE A CA 1
ATOM 654 C C . ILE A 1 80 ? -25.949 2.714 19.331 1.00 96.56 80 ILE A C 1
ATOM 656 O O . ILE A 1 80 ? -26.702 2.867 20.289 1.00 96.56 80 ILE A O 1
ATOM 660 N N . ALA A 1 81 ? -26.000 1.610 18.579 1.00 96.31 81 ALA A N 1
ATOM 661 C CA . ALA A 1 81 ? -26.985 0.554 18.807 1.00 96.31 81 ALA A CA 1
ATOM 662 C C . ALA A 1 81 ? -26.864 -0.066 20.214 1.00 96.31 81 ALA A C 1
ATOM 664 O O . ALA A 1 81 ? -27.873 -0.303 20.884 1.00 96.31 81 ALA A O 1
ATOM 665 N N . ALA A 1 82 ? -25.645 -0.309 20.706 1.00 95.81 82 ALA A N 1
ATOM 666 C CA . ALA A 1 82 ? -25.422 -0.818 22.059 1.00 95.81 82 ALA A CA 1
ATOM 667 C C . ALA A 1 82 ? -25.850 0.191 23.143 1.00 95.81 82 ALA A C 1
ATOM 669 O O . ALA A 1 82 ? -26.451 -0.199 24.154 1.00 95.81 82 ALA A O 1
ATOM 670 N N . GLU A 1 83 ? -25.588 1.482 22.933 1.00 95.50 83 GLU A N 1
ATOM 671 C CA . GLU A 1 83 ? -26.002 2.570 23.820 1.00 95.50 83 GLU A CA 1
ATOM 672 C C . GLU A 1 83 ? -27.522 2.742 23.846 1.00 95.50 83 GLU A C 1
ATOM 674 O O . GLU A 1 83 ? -28.094 2.841 24.931 1.00 95.50 83 GLU A O 1
ATOM 679 N N . GLU A 1 84 ? -28.203 2.673 22.703 1.00 94.94 84 GLU A N 1
ATOM 680 C CA . GLU A 1 84 ? -29.667 2.719 22.610 1.00 94.94 84 GLU A CA 1
ATOM 681 C C . GLU A 1 84 ? -30.323 1.561 23.373 1.00 94.94 84 GLU A C 1
ATOM 683 O O . GLU A 1 84 ? -31.253 1.768 24.165 1.00 94.94 84 GLU A O 1
ATOM 688 N N . GLN A 1 85 ? -29.811 0.336 23.204 1.00 94.44 85 GLN A N 1
ATOM 689 C CA . GLN A 1 85 ? -30.302 -0.832 23.941 1.00 94.44 85 GLN A CA 1
ATOM 690 C C . GLN A 1 85 ? -30.038 -0.697 25.444 1.00 94.44 85 GLN A C 1
ATOM 692 O O . GLN A 1 85 ? -30.913 -0.991 26.270 1.00 94.44 85 GLN A O 1
ATOM 697 N N . THR A 1 86 ? -28.856 -0.211 25.820 1.00 94.50 86 THR A N 1
ATOM 698 C CA . THR A 1 86 ? -28.488 0.029 27.221 1.00 94.50 86 THR A CA 1
ATOM 699 C C . THR A 1 86 ? -29.348 1.132 27.838 1.00 94.50 86 THR A C 1
ATOM 701 O O . THR A 1 86 ? -29.836 0.965 28.957 1.00 94.50 86 THR A O 1
ATOM 704 N N . ALA A 1 87 ? -29.629 2.213 27.110 1.00 94.12 87 ALA A N 1
ATOM 705 C CA . ALA A 1 87 ? -30.502 3.306 27.526 1.00 94.12 87 ALA A CA 1
ATOM 706 C C . ALA A 1 87 ? -31.955 2.841 27.676 1.00 94.12 87 ALA A C 1
ATOM 708 O O . ALA A 1 87 ? -32.599 3.167 28.675 1.00 94.12 87 ALA A O 1
ATOM 709 N N . LYS A 1 88 ? -32.468 2.015 26.753 1.00 93.88 88 LYS A N 1
ATOM 710 C CA . LYS A 1 88 ? -33.801 1.395 26.858 1.00 93.88 88 LYS A CA 1
ATOM 711 C C . LYS A 1 88 ? -33.908 0.513 28.106 1.00 93.88 88 LYS A C 1
ATOM 713 O O . LYS A 1 88 ? -34.869 0.638 28.870 1.00 93.88 88 LYS A O 1
ATOM 718 N N . ARG A 1 89 ? -32.902 -0.332 28.366 1.00 92.88 89 ARG A N 1
ATOM 719 C CA . ARG A 1 89 ? -32.826 -1.176 29.575 1.00 92.88 89 ARG A CA 1
ATOM 720 C C . ARG A 1 89 ? -32.696 -0.338 30.853 1.00 92.88 89 ARG A C 1
ATOM 722 O O . ARG A 1 89 ? -33.370 -0.639 31.837 1.00 92.88 89 ARG A O 1
ATOM 729 N N . ARG A 1 90 ? -31.898 0.735 30.837 1.00 93.06 90 ARG A N 1
ATOM 730 C CA . ARG A 1 90 ? -31.736 1.681 31.955 1.00 93.06 90 ARG A CA 1
ATOM 731 C C . ARG A 1 90 ? -33.050 2.400 32.272 1.00 93.06 90 ARG A C 1
ATOM 733 O O . ARG A 1 90 ? -33.462 2.378 33.425 1.00 93.06 90 ARG A O 1
ATOM 740 N N . LYS A 1 91 ? -33.753 2.926 31.259 1.00 91.50 91 LYS A N 1
ATOM 741 C CA . LYS A 1 91 ? -35.089 3.542 31.398 1.00 91.50 91 LYS A CA 1
ATOM 742 C C . LYS A 1 91 ? -36.118 2.567 31.987 1.00 91.50 91 LYS A C 1
ATOM 744 O O . LYS A 1 91 ? -36.946 2.972 32.795 1.00 91.50 91 LYS A O 1
ATOM 749 N N . LYS A 1 92 ? -36.070 1.278 31.618 1.00 91.56 92 LYS A N 1
ATOM 750 C CA . LYS A 1 92 ? -36.939 0.246 32.218 1.00 91.56 92 LYS A CA 1
ATOM 751 C C . LYS A 1 92 ? -36.632 0.044 33.709 1.00 91.56 92 LYS A C 1
ATOM 753 O O . LYS A 1 92 ? -37.564 0.003 34.503 1.00 91.56 92 LYS A O 1
ATOM 758 N N . ARG A 1 93 ? -35.347 -0.030 34.085 1.00 89.25 93 ARG A N 1
ATOM 759 C CA . ARG A 1 93 ? -34.906 -0.199 35.484 1.00 89.25 93 ARG A CA 1
ATOM 760 C C . ARG A 1 93 ? -35.263 0.994 36.372 1.00 89.25 93 ARG A C 1
ATOM 762 O O . ARG A 1 93 ? -35.701 0.783 37.495 1.00 89.25 93 ARG A O 1
ATOM 769 N N . THR A 1 94 ? -35.102 2.229 35.891 1.00 85.56 94 THR A N 1
ATOM 770 C CA . THR A 1 94 ? -35.440 3.426 36.683 1.00 85.56 94 THR A CA 1
ATOM 771 C C . THR A 1 94 ? -36.942 3.537 36.930 1.00 85.56 94 THR A C 1
ATOM 773 O O . THR A 1 94 ? -37.344 3.816 38.055 1.00 85.56 94 THR A O 1
ATOM 776 N N . ARG A 1 95 ? -37.776 3.224 35.926 1.00 82.38 95 ARG A N 1
ATOM 777 C CA . ARG A 1 95 ? -39.240 3.158 36.084 1.00 82.38 95 ARG A CA 1
ATOM 778 C C . ARG A 1 95 ? -39.667 2.110 37.117 1.00 82.38 95 ARG A C 1
ATOM 780 O O . ARG A 1 95 ? -40.514 2.398 37.953 1.00 82.38 95 ARG A O 1
ATOM 787 N N . SER A 1 96 ? -39.065 0.916 37.102 1.00 74.25 96 SER A N 1
ATOM 788 C CA . SER A 1 96 ? -39.362 -0.114 38.110 1.00 74.25 96 SER A CA 1
ATOM 789 C C . SER A 1 96 ? -38.818 0.232 39.500 1.00 74.25 96 SER A C 1
ATOM 791 O O . SER A 1 96 ? -39.464 -0.080 40.491 1.00 74.25 96 SER A O 1
ATOM 793 N N . ALA A 1 97 ? -37.658 0.894 39.589 1.00 75.12 97 ALA A N 1
ATOM 794 C CA . ALA A 1 97 ? -37.068 1.305 40.863 1.00 75.12 97 ALA A CA 1
ATOM 795 C C . ALA A 1 97 ? -37.881 2.412 41.550 1.00 75.12 97 ALA A C 1
ATOM 797 O O . ALA A 1 97 ? -38.056 2.361 42.761 1.00 75.12 97 ALA A O 1
ATOM 798 N N . GLN A 1 98 ? -38.436 3.365 40.793 1.00 67.25 98 GLN A N 1
ATOM 799 C CA . GLN A 1 98 ? -39.356 4.370 41.340 1.00 67.25 98 GLN A CA 1
ATOM 800 C C . GLN A 1 98 ? -40.636 3.726 41.900 1.00 67.25 98 GLN A C 1
ATOM 802 O O . GLN A 1 98 ? -41.092 4.121 42.966 1.00 67.25 98 GLN A O 1
ATOM 807 N N . GLY A 1 99 ? -41.167 2.684 41.248 1.00 60.50 99 GLY A N 1
ATOM 808 C CA . GLY A 1 99 ? -42.305 1.916 41.774 1.00 60.50 99 GLY A CA 1
ATOM 809 C C . GLY A 1 99 ? -41.968 1.053 43.000 1.00 60.50 99 GLY A C 1
ATOM 810 O O . GLY A 1 99 ? -42.793 0.917 43.899 1.00 60.50 99 GLY A O 1
ATOM 811 N N . ALA A 1 100 ? -40.752 0.501 43.070 1.00 58.12 100 ALA A N 1
ATOM 812 C CA . ALA A 1 100 ? -40.298 -0.330 44.190 1.00 58.12 100 ALA A CA 1
ATOM 813 C C . ALA A 1 100 ? -39.865 0.490 45.420 1.00 58.12 100 ALA A C 1
ATOM 815 O O . ALA A 1 100 ? -40.118 0.076 46.549 1.00 58.12 100 ALA A O 1
ATOM 816 N N . GLY A 1 101 ? -39.271 1.671 45.219 1.00 53.91 101 GLY A N 1
ATOM 817 C CA . GLY A 1 101 ? -38.883 2.578 46.304 1.00 53.91 101 GLY A CA 1
ATOM 818 C C . GLY A 1 101 ? -40.084 3.119 47.085 1.00 53.91 101 GLY A C 1
ATOM 819 O O . GLY A 1 101 ? -39.997 3.293 48.297 1.00 53.91 101 GLY A O 1
ATOM 820 N N . VAL A 1 102 ? -41.235 3.288 46.424 1.00 49.94 102 VAL A N 1
ATOM 821 C CA . VAL A 1 102 ? -42.501 3.641 47.091 1.00 49.94 102 VAL A CA 1
ATOM 822 C C . VAL A 1 102 ? -43.038 2.477 47.937 1.00 49.94 102 VAL A C 1
ATOM 824 O O . VAL A 1 102 ? -43.577 2.706 49.014 1.00 49.94 102 VAL A O 1
ATOM 827 N N . GLN A 1 103 ? -42.831 1.222 47.522 1.00 49.94 103 GLN A N 1
ATOM 828 C CA . GLN A 1 103 ? -43.257 0.053 48.306 1.00 49.94 103 GLN A CA 1
ATOM 829 C C . GLN A 1 103 ? -42.327 -0.248 49.491 1.00 49.94 103 GLN A C 1
ATOM 831 O O . GLN A 1 103 ? -42.800 -0.705 50.527 1.00 49.94 103 GLN A O 1
ATOM 836 N N . GLN A 1 104 ? -41.029 0.058 49.391 1.00 50.25 104 GLN A N 1
ATOM 837 C CA . GLN A 1 104 ? -40.093 -0.098 50.514 1.00 50.25 104 GLN A CA 1
ATOM 838 C C . GLN A 1 104 ? -40.273 0.964 51.607 1.00 50.25 104 GLN A C 1
ATOM 840 O O . GLN A 1 104 ? -40.020 0.666 52.770 1.00 50.25 104 GLN A O 1
ATOM 845 N N . LEU A 1 105 ? -40.770 2.160 51.272 1.00 49.16 105 LEU A N 1
ATOM 846 C CA . LEU A 1 105 ? -41.078 3.200 52.264 1.00 49.16 105 LEU A CA 1
ATOM 847 C C . LEU A 1 105 ? -42.412 2.972 53.004 1.00 49.16 105 LEU A C 1
ATOM 849 O O . LEU A 1 105 ? -42.579 3.494 54.102 1.00 49.16 105 LEU A O 1
ATOM 853 N N . CYS A 1 106 ? -43.324 2.147 52.473 1.00 46.38 106 CYS A N 1
ATOM 854 C CA . CYS A 1 106 ? -44.564 1.740 53.159 1.00 46.38 106 CYS A CA 1
ATOM 855 C C . CYS A 1 106 ? -44.535 0.298 53.710 1.00 46.38 106 CYS A C 1
ATOM 857 O O . CYS A 1 106 ? -45.478 -0.120 54.374 1.00 46.38 106 CYS A O 1
ATOM 859 N N . GLY A 1 107 ? -43.458 -0.456 53.469 1.00 44.75 107 GLY A N 1
ATOM 860 C CA . GLY A 1 107 ? -43.268 -1.840 53.915 1.00 44.75 107 GLY A CA 1
ATOM 861 C C . GLY A 1 107 ? -42.337 -1.976 55.119 1.00 44.75 107 GLY A C 1
ATOM 862 O O . GLY A 1 107 ? -41.488 -2.864 55.142 1.00 44.75 107 GLY A O 1
ATOM 863 N N . GLY A 1 108 ? -42.455 -1.081 56.101 1.00 34.50 108 GLY A N 1
ATOM 864 C CA . GLY A 1 108 ? -41.891 -1.297 57.430 1.00 34.50 108 GLY A CA 1
ATOM 865 C C . GLY A 1 108 ? -42.760 -2.289 58.210 1.00 34.50 108 GLY A C 1
ATOM 866 O O . GLY A 1 108 ? -43.977 -2.163 58.212 1.00 34.50 108 GLY A O 1
ATOM 867 N N . ILE A 1 109 ? -42.121 -3.241 58.896 1.00 39.38 109 ILE A N 1
ATOM 868 C CA . ILE A 1 109 ? -42.719 -4.179 59.866 1.00 39.38 109 ILE A CA 1
ATOM 869 C C . ILE A 1 109 ? -43.617 -5.263 59.246 1.00 39.38 109 ILE A C 1
ATOM 871 O O . ILE A 1 109 ? -44.832 -5.191 59.329 1.00 39.38 109 ILE A O 1
ATOM 875 N N . TRP A 1 110 ? -43.023 -6.350 58.735 1.00 34.31 110 TRP A N 1
ATOM 876 C CA . TRP A 1 110 ? -43.643 -7.680 58.845 1.00 34.31 110 TRP A CA 1
ATOM 877 C C . TRP A 1 110 ? -42.610 -8.725 59.268 1.00 34.31 110 TRP A C 1
ATOM 879 O O . TRP A 1 110 ? -41.745 -9.165 58.515 1.00 34.31 110 TRP A O 1
ATOM 889 N N . ASN A 1 111 ? -42.742 -9.082 60.538 1.00 44.69 111 ASN A N 1
ATOM 890 C CA . ASN A 1 111 ? -42.233 -10.264 61.203 1.00 44.69 111 ASN A CA 1
ATOM 891 C C . ASN A 1 111 ? -42.375 -11.524 60.320 1.00 44.69 111 ASN A C 1
ATOM 893 O O . ASN A 1 111 ? -43.482 -11.903 59.940 1.00 44.69 111 ASN A O 1
ATOM 897 N N . ARG A 1 112 ? -41.260 -12.205 60.043 1.00 39.81 112 ARG A N 1
ATOM 898 C CA . ARG A 1 112 ? -41.262 -13.650 59.786 1.00 39.81 112 ARG A CA 1
ATOM 899 C C . ARG A 1 112 ? -40.050 -14.278 60.469 1.00 39.81 112 ARG A C 1
ATOM 901 O O . ARG A 1 112 ? -39.093 -14.697 59.825 1.00 39.81 112 ARG A O 1
ATOM 908 N N . GLY A 1 113 ? -40.112 -14.329 61.798 1.00 35.47 113 GLY A N 1
ATOM 909 C CA . GLY A 1 113 ? -39.510 -15.437 62.530 1.00 35.47 113 GLY A CA 1
ATOM 910 C C . GLY A 1 113 ? -40.140 -16.751 62.059 1.00 35.47 113 GLY A C 1
ATOM 911 O O . GLY A 1 113 ? -41.344 -16.821 61.824 1.00 35.47 113 GLY A O 1
ATOM 912 N N . GLY A 1 114 ? -39.318 -17.773 61.856 1.00 37.53 114 GLY A N 1
ATOM 913 C CA . GLY A 1 114 ? -39.773 -19.082 61.398 1.00 37.53 114 GLY A CA 1
ATOM 914 C C . GLY A 1 114 ? -38.633 -19.869 60.780 1.00 37.53 114 GLY A C 1
ATOM 915 O O . GLY A 1 114 ? -38.508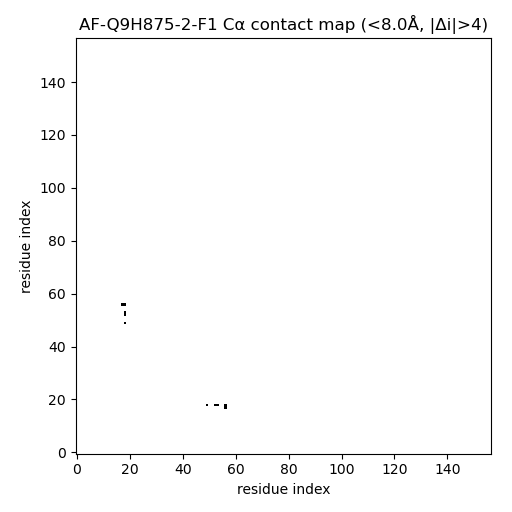 -19.926 59.561 1.00 37.53 114 GLY A O 1
ATOM 916 N N . GLY A 1 115 ? -37.780 -20.439 61.636 1.00 34.97 115 GLY A N 1
ATOM 917 C CA . GLY A 1 115 ? -36.825 -21.463 61.237 1.00 34.97 115 GLY A CA 1
ATOM 918 C C . GLY A 1 115 ? -37.551 -22.638 60.584 1.00 34.97 115 GLY A C 1
ATOM 919 O O . GLY A 1 115 ? -38.550 -23.132 61.096 1.00 34.97 115 GLY A O 1
ATOM 920 N N . GLY A 1 116 ? -37.047 -23.056 59.432 1.00 38.91 116 GLY A N 1
ATOM 921 C CA . GLY A 1 116 ? -37.570 -24.177 58.671 1.00 38.91 116 GLY A CA 1
ATOM 922 C C . GLY A 1 116 ? -36.504 -24.629 57.691 1.00 38.91 116 GLY A C 1
ATOM 923 O O . GLY A 1 116 ? -36.358 -24.067 56.610 1.00 38.91 116 GLY A O 1
ATOM 924 N N . SER A 1 117 ? -35.714 -25.609 58.116 1.00 34.59 117 SER A N 1
ATOM 925 C CA . SER A 1 117 ? -34.802 -26.382 57.282 1.00 34.59 117 SER A CA 1
ATOM 926 C C . SER A 1 117 ? -35.544 -26.938 56.064 1.00 34.59 117 SER A C 1
ATOM 928 O O . SER A 1 117 ? -36.448 -27.755 56.221 1.00 34.59 117 SER A O 1
ATOM 930 N N . ALA A 1 118 ? -35.152 -26.529 54.860 1.00 44.69 118 ALA A N 1
ATOM 931 C CA . ALA A 1 118 ? -35.612 -27.144 53.621 1.00 44.69 118 ALA A CA 1
ATOM 932 C C . ALA A 1 118 ? -34.399 -27.473 52.744 1.00 44.69 118 ALA A C 1
ATOM 934 O O . ALA A 1 118 ? -33.832 -26.613 52.071 1.00 44.69 118 ALA A O 1
ATOM 935 N N . GLN A 1 119 ? -33.998 -28.743 52.795 1.00 43.84 1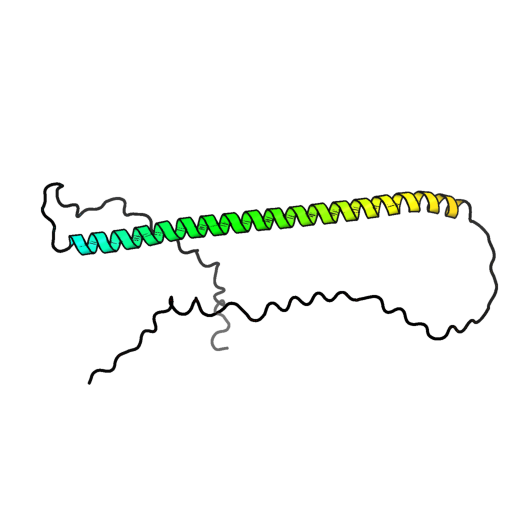19 GLN A N 1
ATOM 936 C CA . GLN A 1 119 ? -33.220 -29.402 51.752 1.00 43.84 119 GLN A CA 1
ATOM 937 C C . GLN A 1 119 ? -33.983 -29.285 50.430 1.00 43.84 119 GLN A C 1
ATOM 939 O O . GLN A 1 119 ? -35.116 -29.746 50.335 1.00 43.84 119 GLN A O 1
ATOM 944 N N . PHE A 1 120 ? -33.356 -28.713 49.403 1.00 41.47 120 PHE A N 1
ATOM 945 C CA . PHE A 1 120 ? -33.807 -28.876 48.024 1.00 41.47 120 PHE A CA 1
ATOM 946 C C . PHE A 1 120 ? -32.699 -29.530 47.204 1.00 41.47 120 PHE A C 1
ATOM 948 O O . PHE A 1 120 ? -31.624 -28.976 46.986 1.00 41.47 120 PHE A O 1
ATOM 955 N N . HIS A 1 121 ? -33.002 -30.763 46.809 1.00 44.19 121 HIS A N 1
ATOM 956 C CA . HIS A 1 121 ? -32.279 -31.594 45.864 1.00 44.19 121 HIS A CA 1
ATOM 957 C C . HIS A 1 121 ? -32.330 -31.011 44.441 1.00 44.19 121 HIS A C 1
ATOM 959 O O . HIS A 1 121 ? -33.330 -30.431 44.029 1.00 44.19 121 HIS A O 1
ATOM 965 N N . HIS A 1 122 ? -31.233 -31.234 43.712 1.00 38.09 122 HIS A N 1
ATOM 966 C CA . HIS A 1 122 ? -31.085 -31.376 42.258 1.00 38.09 122 HIS A CA 1
ATOM 967 C C . HIS A 1 122 ? -32.217 -30.888 41.330 1.00 38.09 122 HIS A C 1
ATOM 969 O O . HIS A 1 122 ? -33.268 -31.510 41.215 1.00 38.09 122 HIS A O 1
ATOM 975 N N . GLY A 1 123 ? -31.900 -29.885 40.506 1.00 47.91 123 GLY A N 1
ATOM 976 C CA . GLY A 1 123 ? -32.663 -29.544 39.303 1.00 47.91 123 GLY A CA 1
ATOM 977 C C . GLY A 1 123 ? -31.857 -28.632 38.382 1.00 47.91 123 GLY A C 1
ATOM 978 O O . GLY A 1 123 ? -31.638 -27.468 38.690 1.00 47.91 123 GLY A O 1
ATOM 979 N N . ALA A 1 124 ? -31.364 -29.191 37.280 1.00 44.22 124 ALA A N 1
ATOM 980 C CA . ALA A 1 124 ? -30.481 -28.557 36.311 1.00 44.22 124 ALA A CA 1
ATOM 981 C C . ALA A 1 124 ? -31.068 -27.275 35.685 1.00 44.22 124 ALA A C 1
ATOM 983 O O . ALA A 1 124 ? -32.151 -27.296 35.108 1.00 44.22 124 ALA A O 1
ATOM 984 N N . MET A 1 125 ? -30.296 -26.185 35.699 1.00 40.94 125 MET A N 1
ATOM 985 C CA . MET A 1 125 ? -30.479 -25.056 34.783 1.00 40.94 125 MET A CA 1
ATOM 986 C C . MET A 1 125 ? -29.218 -24.883 33.936 1.00 40.94 125 MET A C 1
ATOM 988 O O . MET A 1 125 ? -28.324 -24.092 34.223 1.00 40.94 125 MET A O 1
ATOM 992 N N . THR A 1 126 ? -29.168 -25.659 32.858 1.00 52.16 126 THR A N 1
ATOM 993 C CA . THR A 1 126 ? -28.373 -25.377 31.665 1.00 52.16 126 THR A CA 1
ATOM 994 C C . THR A 1 126 ? -28.908 -24.110 30.998 1.00 52.16 126 THR A C 1
ATOM 996 O O . THR A 1 126 ? -29.962 -24.143 30.367 1.00 52.16 126 THR A O 1
ATOM 999 N N . MET A 1 127 ? -28.182 -22.998 31.105 1.00 48.69 127 MET A N 1
ATOM 1000 C CA . MET A 1 127 ? -28.384 -21.822 30.256 1.00 48.69 127 MET A CA 1
ATOM 1001 C C . MET A 1 127 ? -27.094 -21.521 29.494 1.00 48.69 127 MET A C 1
ATOM 1003 O O . MET A 1 127 ? -26.154 -20.931 30.015 1.00 48.69 127 MET A O 1
ATOM 1007 N N . PHE A 1 128 ? -27.088 -22.021 28.257 1.00 44.66 128 PHE A N 1
ATOM 1008 C CA . PHE A 1 128 ? -26.371 -21.570 27.065 1.00 44.66 128 PHE A CA 1
ATOM 1009 C C . PHE A 1 128 ? -25.293 -20.488 27.260 1.00 44.66 128 PHE A C 1
ATOM 1011 O O . PHE A 1 128 ? -25.549 -19.289 27.165 1.00 44.66 128 PHE A O 1
ATOM 1018 N N . ALA A 1 129 ? -24.044 -20.939 27.381 1.00 51.28 129 ALA A N 1
ATOM 1019 C CA . ALA A 1 129 ? -22.893 -20.174 26.929 1.00 51.28 129 ALA A CA 1
ATOM 1020 C C . ALA A 1 129 ? -22.857 -20.228 25.392 1.00 51.28 129 ALA A C 1
ATOM 1022 O O . ALA A 1 129 ? -22.463 -21.233 24.803 1.00 51.28 129 ALA A O 1
ATOM 1023 N N . THR A 1 130 ? -23.282 -19.157 24.720 1.00 55.88 130 THR A N 1
ATOM 1024 C CA . THR A 1 130 ? -23.042 -18.983 23.281 1.00 55.88 130 THR A CA 1
ATOM 1025 C C . THR A 1 130 ? -21.571 -18.634 23.068 1.00 55.88 130 THR A C 1
ATOM 1027 O O . THR A 1 130 ? -21.201 -17.468 22.926 1.00 55.88 130 THR A O 1
ATOM 1030 N N . ALA A 1 131 ? -20.718 -19.655 23.086 1.00 49.97 131 ALA A N 1
ATOM 1031 C CA . ALA A 1 131 ? -19.370 -19.584 22.550 1.00 49.97 131 ALA A CA 1
ATOM 1032 C C . ALA A 1 131 ? -19.466 -19.586 21.017 1.00 49.97 131 ALA A C 1
ATOM 1034 O O . ALA A 1 131 ? -19.432 -20.634 20.375 1.00 49.97 131 ALA A O 1
ATOM 1035 N N . SER A 1 132 ? -19.607 -18.405 20.415 1.00 47.66 132 SER A N 1
ATOM 1036 C CA . SER A 1 132 ? -19.393 -18.231 18.977 1.00 47.66 132 SER A CA 1
ATOM 1037 C C . SER A 1 132 ? -17.893 -18.309 18.694 1.00 47.66 132 SER A C 1
ATOM 1039 O O . SER A 1 132 ? -17.206 -17.297 18.575 1.00 47.66 132 SER A O 1
ATOM 1041 N N . ALA A 1 133 ? -17.386 -19.538 18.619 1.00 47.56 133 ALA A N 1
ATOM 1042 C CA . ALA A 1 133 ? -16.078 -19.857 18.075 1.00 47.56 133 ALA A CA 1
ATOM 1043 C C . ALA A 1 133 ? -16.069 -19.528 16.575 1.00 47.56 133 ALA A C 1
ATOM 1045 O O . ALA A 1 133 ? -16.554 -20.299 15.752 1.00 47.56 133 ALA A O 1
ATOM 1046 N N . TRP A 1 134 ? -15.513 -18.376 16.207 1.00 40.06 134 TRP A N 1
ATOM 1047 C CA . TRP A 1 134 ? -15.126 -18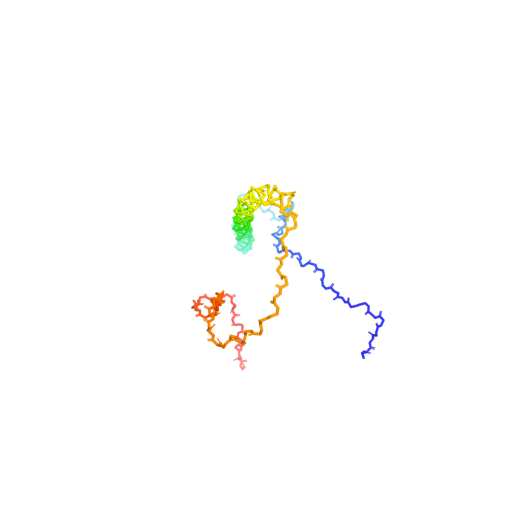.097 14.825 1.00 40.06 134 TRP A CA 1
ATOM 1048 C C . TRP A 1 134 ? -13.711 -18.624 14.597 1.00 40.06 134 TRP A C 1
ATOM 1050 O O . TRP A 1 134 ? -12.720 -17.903 14.662 1.00 40.06 134 TRP A O 1
ATOM 1060 N N . ASN A 1 135 ? -13.639 -19.929 14.347 1.00 54.78 135 ASN A N 1
ATOM 1061 C CA . ASN A 1 135 ? -12.482 -20.593 13.763 1.00 54.78 135 ASN A CA 1
ATOM 1062 C C . ASN A 1 135 ? -12.480 -20.280 12.256 1.00 54.78 135 ASN A C 1
ATOM 1064 O O . ASN A 1 135 ? -12.967 -21.066 11.448 1.00 54.78 135 ASN A O 1
ATOM 1068 N N . LEU A 1 136 ? -11.970 -19.107 11.866 1.00 46.78 136 LEU A N 1
ATOM 1069 C CA . LEU A 1 136 ? -11.705 -18.779 10.461 1.00 46.78 136 LEU A CA 1
ATOM 1070 C C . LEU A 1 136 ? -10.270 -19.186 10.098 1.00 46.78 136 LEU A C 1
ATOM 1072 O O . LEU A 1 136 ? -9.439 -18.382 9.689 1.00 46.78 136 LEU A O 1
ATOM 1076 N N . ALA A 1 137 ? -9.969 -20.468 10.281 1.00 46.06 137 ALA A N 1
ATOM 1077 C CA . ALA A 1 137 ? -8.831 -21.101 9.645 1.00 46.06 137 ALA A CA 1
ATOM 1078 C C . ALA A 1 137 ? -9.363 -21.946 8.485 1.00 46.06 137 ALA A C 1
ATOM 1080 O O . ALA A 1 137 ? -10.263 -22.760 8.677 1.00 46.06 137 ALA A O 1
ATOM 1081 N N . ARG A 1 138 ? -8.712 -21.812 7.321 1.00 42.97 138 ARG A N 1
ATOM 1082 C CA . ARG A 1 138 ? -8.689 -22.801 6.226 1.00 42.97 138 ARG A CA 1
ATOM 1083 C C . ARG A 1 138 ? -9.814 -22.701 5.179 1.00 42.97 138 ARG A C 1
ATOM 1085 O O . ARG A 1 138 ? -10.689 -23.550 5.158 1.00 42.97 138 ARG A O 1
ATOM 1092 N N . ALA A 1 139 ? -9.707 -21.743 4.244 1.00 42.72 139 ALA A N 1
ATOM 1093 C CA . ALA A 1 139 ? -9.947 -21.959 2.797 1.00 42.72 139 ALA A CA 1
ATOM 1094 C C . ALA A 1 139 ? -9.959 -20.648 1.970 1.00 42.72 139 ALA A C 1
ATOM 1096 O O . ALA A 1 139 ? -11.019 -20.179 1.580 1.00 42.72 139 ALA A O 1
ATOM 1097 N N . VAL A 1 140 ? -8.791 -20.096 1.608 1.00 49.41 140 VAL A N 1
ATOM 1098 C CA . VAL A 1 140 ? -8.633 -19.342 0.340 1.00 49.41 140 VAL A CA 1
ATOM 1099 C C . VAL A 1 140 ? -7.352 -19.813 -0.349 1.00 49.41 140 VAL A C 1
ATOM 1101 O O . VAL A 1 140 ? -6.253 -19.288 -0.220 1.00 49.41 140 VAL A O 1
ATOM 1104 N N . THR A 1 141 ? -7.518 -20.953 -1.005 1.00 51.94 141 THR A N 1
ATOM 1105 C CA . THR A 1 141 ? -7.038 -21.270 -2.353 1.00 51.94 141 THR A CA 1
ATOM 1106 C C . THR A 1 141 ? -6.040 -20.298 -3.021 1.00 51.94 141 THR A C 1
ATOM 1108 O O . THR A 1 141 ? -6.411 -19.306 -3.637 1.00 51.94 141 THR A O 1
ATOM 1111 N N . ARG A 1 142 ? -4.770 -20.724 -3.069 1.00 47.50 142 ARG A N 1
ATOM 1112 C CA . ARG A 1 142 ? -4.025 -21.001 -4.323 1.00 47.50 142 ARG A CA 1
ATOM 1113 C C . ARG A 1 142 ? -3.789 -19.855 -5.339 1.00 47.50 142 ARG A C 1
ATOM 1115 O O . ARG A 1 142 ? -3.443 -20.176 -6.474 1.00 47.50 142 ARG A O 1
ATOM 1122 N N . ARG A 1 143 ? -3.901 -18.563 -4.988 1.00 47.22 143 ARG A N 1
ATOM 1123 C CA . ARG A 1 143 ? -3.657 -17.453 -5.951 1.00 47.22 143 ARG A CA 1
ATOM 1124 C C . ARG A 1 143 ? -2.475 -16.512 -5.666 1.00 47.22 143 ARG A C 1
ATOM 1126 O O . ARG A 1 143 ? -2.064 -15.810 -6.579 1.00 47.22 143 ARG A O 1
ATOM 1133 N N . GLU A 1 144 ? -1.834 -16.569 -4.498 1.00 44.28 144 GLU A N 1
ATOM 1134 C CA . GLU A 1 144 ? -0.735 -15.634 -4.149 1.00 44.28 144 GLU A CA 1
ATOM 1135 C C . GLU A 1 144 ? 0.691 -16.153 -4.398 1.00 44.28 144 GLU A C 1
ATOM 1137 O O . GLU A 1 144 ? 1.675 -15.453 -4.185 1.00 44.28 144 GLU A O 1
ATOM 1142 N N . ARG A 1 145 ? 0.850 -17.360 -4.949 1.00 48.56 145 ARG A N 1
ATOM 1143 C CA . ARG A 1 145 ? 2.179 -17.951 -5.201 1.00 48.56 145 ARG A CA 1
ATOM 1144 C C . ARG A 1 145 ? 2.806 -17.546 -6.551 1.00 48.56 145 ARG A C 1
ATOM 1146 O O . ARG A 1 145 ? 3.598 -18.304 -7.099 1.00 48.56 145 ARG A O 1
ATOM 1153 N N . ARG A 1 146 ? 2.426 -16.387 -7.111 1.00 50.66 146 ARG A N 1
ATOM 1154 C CA . ARG A 1 146 ? 2.966 -15.844 -8.383 1.00 50.66 146 ARG A CA 1
ATOM 1155 C C . ARG A 1 146 ? 3.654 -14.475 -8.268 1.00 50.66 146 ARG A C 1
ATOM 1157 O O . ARG A 1 146 ? 4.135 -13.986 -9.282 1.00 50.66 146 ARG A O 1
ATOM 1164 N N . LEU A 1 147 ? 3.751 -13.881 -7.074 1.00 49.78 147 LEU A N 1
ATOM 1165 C CA . LEU A 1 147 ? 4.398 -12.568 -6.881 1.00 49.78 147 LEU A CA 1
ATOM 1166 C C . LEU A 1 147 ? 5.756 -12.612 -6.161 1.00 49.78 147 LEU A C 1
ATOM 1168 O O . LEU A 1 147 ? 6.439 -11.598 -6.094 1.00 49.78 147 LEU A O 1
ATOM 1172 N N . PHE A 1 148 ? 6.212 -13.788 -5.725 1.00 44.38 148 PHE A N 1
ATOM 1173 C CA . PHE A 1 148 ? 7.603 -14.011 -5.327 1.00 44.38 148 PHE A CA 1
ATOM 1174 C C . PHE A 1 148 ? 8.264 -14.921 -6.358 1.00 44.38 148 PHE A C 1
ATOM 1176 O O . PHE A 1 148 ? 8.117 -16.142 -6.323 1.00 44.38 148 PHE A O 1
ATOM 1183 N N . GLY A 1 149 ? 8.946 -14.298 -7.320 1.00 44.81 149 GLY A N 1
ATOM 1184 C CA . GLY A 1 149 ? 9.806 -14.989 -8.268 1.00 44.81 149 GLY A CA 1
ATOM 1185 C C . GLY A 1 149 ? 10.877 -15.762 -7.509 1.00 44.81 149 GLY A C 1
ATOM 1186 O O . GLY A 1 149 ? 11.770 -15.177 -6.903 1.00 44.81 149 GLY A O 1
ATOM 1187 N N . SER A 1 150 ? 10.761 -17.085 -7.542 1.00 49.00 150 SER A N 1
ATOM 1188 C CA . SER A 1 150 ? 11.809 -18.023 -7.172 1.00 49.00 150 SER A CA 1
ATOM 1189 C C . SER A 1 150 ? 13.039 -17.747 -8.037 1.00 49.00 150 SER A C 1
ATOM 1191 O O . SER A 1 150 ? 13.107 -18.156 -9.196 1.00 49.00 150 SER A O 1
ATOM 1193 N N . PHE A 1 151 ? 13.993 -17.015 -7.469 1.00 45.44 151 PHE A N 1
ATOM 1194 C CA . PHE A 1 151 ? 15.346 -16.876 -7.983 1.00 45.44 151 PHE A CA 1
ATOM 1195 C C . PHE A 1 151 ? 16.043 -18.232 -7.820 1.00 45.44 151 PHE A C 1
ATOM 1197 O O . PHE A 1 151 ? 16.520 -18.582 -6.744 1.00 45.44 151 PHE A O 1
ATOM 1204 N N . SER A 1 152 ? 16.007 -19.036 -8.881 1.00 53.09 152 SER A N 1
ATOM 1205 C CA . SE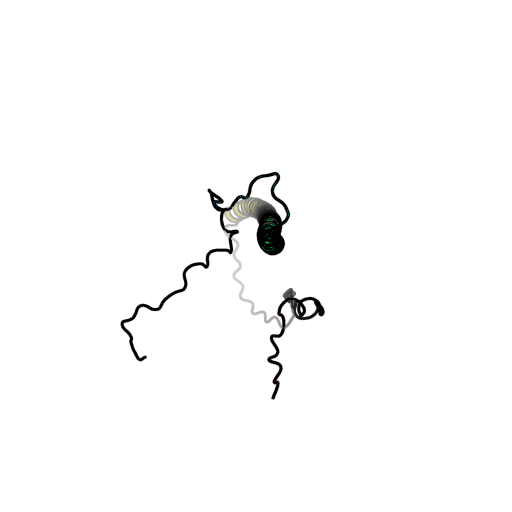R A 1 152 ? 16.734 -20.299 -8.985 1.00 53.09 152 SER A CA 1
ATOM 1206 C C . SER A 1 152 ? 18.084 -20.011 -9.649 1.00 53.09 152 SER A C 1
ATOM 1208 O O . SER A 1 152 ? 18.084 -19.563 -10.797 1.00 53.09 152 SER A O 1
ATOM 1210 N N . PRO A 1 153 ? 19.234 -20.245 -8.991 1.00 61.19 153 PRO A N 1
ATOM 1211 C CA . PRO A 1 153 ? 20.523 -20.128 -9.651 1.00 61.19 153 PRO A CA 1
ATOM 1212 C C . PRO A 1 153 ? 20.714 -21.360 -10.541 1.00 61.19 153 PRO A C 1
ATOM 1214 O O . PRO A 1 153 ? 20.949 -22.471 -10.062 1.00 61.19 153 PRO A O 1
ATOM 1217 N N . ALA A 1 154 ? 20.573 -21.177 -11.853 1.00 58.31 154 ALA A N 1
ATOM 1218 C CA . ALA A 1 154 ? 20.984 -22.181 -12.820 1.00 58.31 154 ALA A CA 1
ATOM 1219 C C . ALA A 1 154 ? 22.515 -22.267 -12.811 1.00 58.31 154 ALA A C 1
ATOM 1221 O O . ALA A 1 154 ? 23.228 -21.375 -13.258 1.00 58.31 154 ALA A O 1
ATOM 1222 N N . ARG A 1 155 ? 22.983 -23.376 -12.250 1.00 50.31 155 ARG A N 1
ATOM 1223 C CA . ARG A 1 155 ? 24.312 -23.953 -12.388 1.00 50.31 155 ARG A CA 1
ATOM 1224 C C . ARG A 1 155 ? 24.594 -24.190 -13.879 1.00 50.31 155 ARG A C 1
ATOM 1226 O O . ARG A 1 155 ? 24.012 -25.100 -14.463 1.00 50.31 155 ARG A O 1
ATOM 1233 N N . THR A 1 156 ? 25.502 -23.423 -14.470 1.00 63.34 156 THR A N 1
ATOM 1234 C CA . THR A 1 156 ? 26.233 -23.844 -15.671 1.00 63.34 156 THR A CA 1
ATOM 1235 C C . THR A 1 156 ? 27.703 -24.006 -15.332 1.00 63.34 156 THR A C 1
ATOM 1237 O O . THR A 1 156 ? 28.283 -23.226 -14.579 1.00 63.34 156 THR A O 1
ATOM 1240 N N . ARG A 1 157 ? 28.194 -25.129 -15.832 1.00 47.88 157 ARG A N 1
ATOM 1241 C CA . ARG A 1 157 ? 29.532 -25.689 -15.765 1.00 47.88 157 ARG A CA 1
ATOM 1242 C C . ARG A 1 157 ? 30.531 -24.841 -16.543 1.00 47.88 157 ARG A C 1
ATOM 1244 O O . ARG A 1 157 ? 30.073 -24.141 -17.472 1.00 47.88 157 ARG A O 1
#

pLDDT: mean 73.68, std 21.99, range [34.31, 97.38]

Secondary structure (DSSP, 8-state):
---SSSPP-PPPPPPPP-PPPPPS--S----TT----TTHHHHHHHHHHHHHHHHHHHHHHHHHHHHHHHHHHHHHHHHHHHHHHHHHHHHHHHHHHHHHHHHHHH-------------------------------S---S-STTSS---------